Protein AF-A0AAP8N5G3-F1 (afdb_monomer)

Structure (mmCIF, N/CA/C/O backbone):
data_AF-A0AAP8N5G3-F1
#
_entry.id   AF-A0AAP8N5G3-F1
#
loop_
_atom_site.group_PDB
_atom_site.id
_atom_site.type_symbol
_atom_site.label_atom_id
_atom_site.label_alt_id
_atom_site.label_comp_id
_atom_site.label_asym_id
_atom_site.label_entity_id
_atom_site.label_seq_id
_atom_site.pdbx_PDB_ins_code
_atom_site.Cartn_x
_atom_site.Cartn_y
_atom_site.Cartn_z
_atom_site.occupancy
_atom_site.B_iso_or_equiv
_atom_site.auth_seq_id
_atom_site.auth_comp_id
_atom_site.auth_asym_id
_atom_site.auth_atom_id
_atom_site.pdbx_PDB_model_num
ATOM 1 N N . MET A 1 1 ? 20.382 -18.258 -16.425 1.00 57.03 1 MET A N 1
ATOM 2 C CA . MET A 1 1 ? 19.871 -17.532 -17.611 1.00 57.03 1 MET A CA 1
ATOM 3 C C . MET A 1 1 ? 18.345 -17.419 -17.614 1.00 57.03 1 MET A C 1
ATOM 5 O O . MET A 1 1 ? 17.845 -16.425 -18.106 1.00 57.03 1 MET A O 1
ATOM 9 N N . GLU A 1 2 ? 17.600 -18.352 -17.012 1.00 60.75 2 GLU A N 1
ATOM 10 C CA . GLU A 1 2 ? 16.122 -18.305 -16.947 1.00 60.75 2 GLU A CA 1
ATOM 11 C C . GLU A 1 2 ? 15.522 -17.170 -16.092 1.00 60.75 2 GLU A C 1
ATOM 13 O O . GLU A 1 2 ? 14.391 -16.752 -16.330 1.00 60.75 2 GLU A O 1
ATOM 18 N N . ASN A 1 3 ? 16.250 -16.671 -15.087 1.00 65.50 3 ASN A N 1
ATOM 19 C CA . ASN A 1 3 ? 15.707 -15.704 -14.124 1.00 65.50 3 ASN A CA 1
ATOM 20 C C . ASN A 1 3 ? 15.581 -14.284 -14.708 1.00 65.50 3 ASN A C 1
ATOM 22 O O . ASN A 1 3 ? 14.627 -13.571 -14.419 1.00 65.50 3 ASN A O 1
ATOM 26 N N . THR A 1 4 ? 16.506 -13.906 -15.591 1.00 66.44 4 THR A N 1
ATOM 27 C CA . THR A 1 4 ? 16.599 -12.558 -16.170 1.00 66.44 4 THR A CA 1
ATOM 28 C C . THR A 1 4 ? 15.460 -12.253 -17.151 1.00 66.44 4 THR A C 1
ATOM 30 O O . THR A 1 4 ? 14.993 -11.122 -17.233 1.00 66.44 4 THR A O 1
ATOM 33 N N . GLU A 1 5 ? 14.965 -13.266 -17.870 1.00 70.31 5 GLU A N 1
ATOM 34 C CA . GLU A 1 5 ? 13.801 -13.124 -18.760 1.00 70.31 5 GLU A CA 1
ATOM 35 C C . GLU A 1 5 ? 12.493 -12.951 -17.969 1.00 70.31 5 GLU A C 1
ATOM 37 O O . GLU A 1 5 ? 11.623 -12.182 -18.373 1.00 70.31 5 GLU A O 1
ATOM 42 N N . LYS A 1 6 ? 12.355 -13.608 -16.807 1.00 70.56 6 LYS A N 1
ATOM 43 C CA . LYS A 1 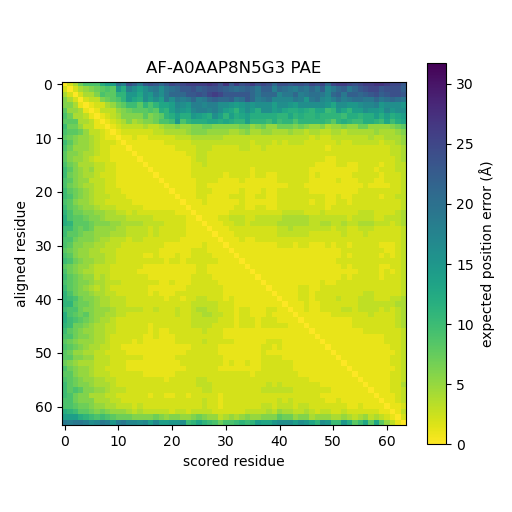6 ? 11.172 -13.462 -15.939 1.00 70.56 6 LYS A CA 1
ATOM 44 C C . LYS A 1 6 ? 11.088 -12.072 -15.309 1.00 70.56 6 LYS A C 1
ATOM 46 O O . LYS A 1 6 ? 10.002 -11.503 -15.235 1.00 70.56 6 LYS A O 1
ATOM 51 N N . GLU A 1 7 ? 12.224 -11.503 -14.911 1.00 76.75 7 GLU A N 1
ATOM 52 C CA . GLU A 1 7 ? 12.298 -10.141 -14.365 1.00 76.75 7 GLU A CA 1
ATOM 53 C C . GLU A 1 7 ? 11.800 -9.085 -15.365 1.00 76.75 7 GLU A C 1
ATOM 55 O O . GLU A 1 7 ? 11.148 -8.123 -14.963 1.00 76.75 7 GLU A O 1
ATOM 60 N N . LYS A 1 8 ? 12.012 -9.297 -16.672 1.00 83.38 8 LYS A N 1
ATOM 61 C CA . LYS A 1 8 ? 11.581 -8.376 -17.737 1.00 83.38 8 LYS A CA 1
ATOM 62 C C . LYS A 1 8 ? 10.060 -8.202 -17.826 1.00 83.38 8 LYS A C 1
ATOM 64 O O . LYS A 1 8 ? 9.596 -7.134 -18.218 1.00 83.38 8 LYS A O 1
ATOM 69 N N . TYR A 1 9 ? 9.288 -9.227 -17.466 1.00 88.44 9 TYR A N 1
ATOM 70 C CA . TYR A 1 9 ? 7.820 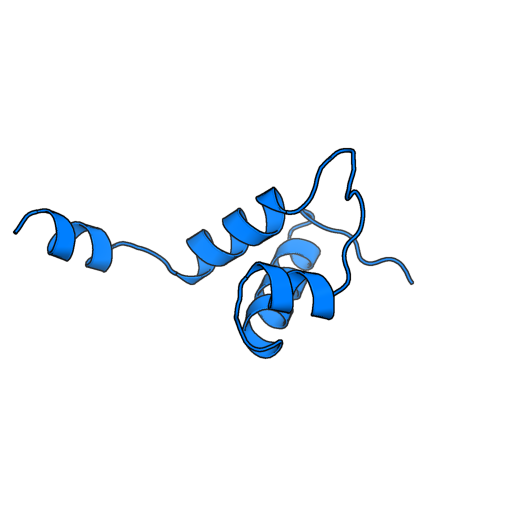-9.184 -17.475 1.00 88.44 9 TYR A CA 1
ATOM 71 C C . TYR A 1 9 ? 7.218 -8.854 -16.102 1.00 88.44 9 TYR A C 1
ATOM 73 O O . TYR A 1 9 ? 5.996 -8.792 -15.965 1.00 88.44 9 TYR A O 1
ATOM 81 N N . SER A 1 10 ? 8.052 -8.627 -15.083 1.00 90.25 10 SER A N 1
ATOM 82 C CA . SER A 1 10 ? 7.576 -8.270 -13.750 1.00 90.25 10 SER A CA 1
ATOM 83 C C . SER A 1 10 ? 7.150 -6.805 -13.695 1.00 90.25 10 SER A C 1
ATOM 85 O O . SER A 1 10 ? 7.941 -5.885 -13.906 1.00 90.25 10 SER A O 1
ATOM 87 N N . ALA A 1 11 ? 5.883 -6.572 -13.360 1.00 94.12 11 ALA A N 1
ATOM 88 C CA . ALA A 1 11 ? 5.376 -5.235 -13.092 1.00 94.12 11 ALA A CA 1
ATOM 89 C C . ALA A 1 11 ? 5.617 -4.871 -11.620 1.00 94.12 11 ALA A C 1
ATOM 91 O O . ALA A 1 11 ? 4.842 -5.248 -10.741 1.00 94.12 11 ALA A O 1
ATOM 92 N N . ASN A 1 12 ? 6.658 -4.080 -11.345 1.00 91.88 12 ASN A N 1
ATOM 93 C CA . ASN A 1 12 ? 7.008 -3.662 -9.978 1.00 91.88 12 ASN A CA 1
ATOM 94 C C . ASN A 1 12 ? 5.860 -2.951 -9.237 1.00 91.88 12 ASN A C 1
ATOM 96 O O . ASN A 1 12 ? 5.747 -3.067 -8.020 1.00 91.88 12 ASN A O 1
ATOM 100 N N . SER A 1 13 ? 4.988 -2.235 -9.952 1.00 93.62 13 SER A N 1
ATOM 101 C CA . SER A 1 13 ? 3.794 -1.611 -9.369 1.00 93.62 13 SER A CA 1
ATOM 102 C C . SER A 1 13 ? 2.762 -2.635 -8.898 1.00 93.62 13 SER A C 1
ATOM 104 O O . SER A 1 13 ? 2.170 -2.445 -7.839 1.00 93.62 13 SER A O 1
ATOM 106 N N . LEU A 1 14 ? 2.565 -3.722 -9.651 1.00 95.69 14 LEU A N 1
ATOM 107 C CA . LEU A 1 14 ? 1.673 -4.813 -9.262 1.00 95.69 14 LEU A CA 1
ATOM 108 C C . LEU A 1 14 ? 2.245 -5.569 -8.063 1.00 95.69 14 LEU A C 1
ATOM 110 O O . LEU A 1 14 ? 1.525 -5.800 -7.097 1.00 95.69 14 LEU A O 1
ATOM 114 N N . VAL A 1 15 ? 3.544 -5.889 -8.095 1.00 95.88 15 VAL A N 1
ATOM 115 C CA . VAL A 1 15 ? 4.239 -6.513 -6.958 1.00 95.88 15 VAL A CA 1
ATOM 116 C C . VAL A 1 15 ? 4.080 -5.647 -5.710 1.00 95.88 15 VAL A C 1
ATOM 118 O O . VAL A 1 15 ? 3.601 -6.133 -4.693 1.00 95.88 15 VAL A O 1
ATOM 121 N N . GLY A 1 16 ? 4.384 -4.349 -5.800 1.00 96.31 16 GLY A N 1
ATOM 122 C CA . GLY A 1 16 ? 4.242 -3.424 -4.675 1.00 96.31 16 GLY A CA 1
ATOM 123 C C . GLY A 1 16 ? 2.805 -3.306 -4.161 1.00 96.31 16 GLY A C 1
ATOM 124 O O . GLY A 1 16 ? 2.592 -3.285 -2.954 1.00 96.31 16 GLY A O 1
ATOM 125 N N . GLY A 1 17 ? 1.814 -3.262 -5.056 1.00 97.56 17 GLY A N 1
ATOM 126 C CA . GLY A 1 17 ? 0.401 -3.224 -4.671 1.00 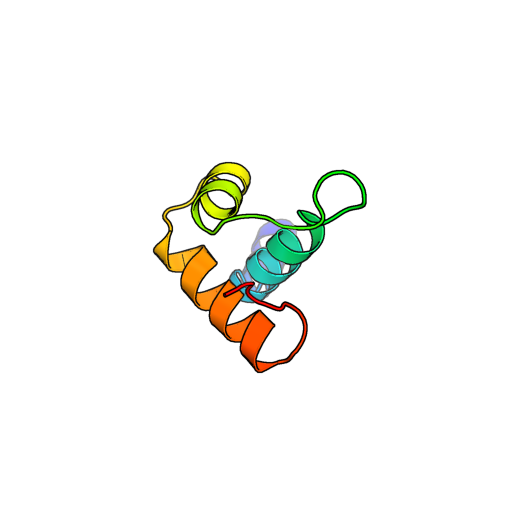97.56 17 GLY A CA 1
ATOM 127 C C . GLY A 1 17 ? -0.042 -4.479 -3.915 1.00 97.56 17 GLY A C 1
ATOM 128 O O . GLY A 1 17 ? -0.696 -4.374 -2.880 1.00 97.56 17 GLY A O 1
ATOM 129 N N . LEU A 1 18 ? 0.361 -5.663 -4.387 1.00 97.94 18 LEU A N 1
ATOM 130 C CA . LEU A 1 18 ? 0.062 -6.930 -3.716 1.00 97.94 18 LEU A CA 1
ATOM 131 C C . LEU A 1 18 ? 0.802 -7.063 -2.380 1.00 97.94 18 LEU A C 1
ATOM 133 O O . LEU A 1 18 ? 0.224 -7.567 -1.421 1.00 97.94 18 LEU A O 1
ATOM 137 N N . GLU A 1 19 ? 2.048 -6.593 -2.292 1.00 97.94 19 GLU A N 1
ATOM 138 C 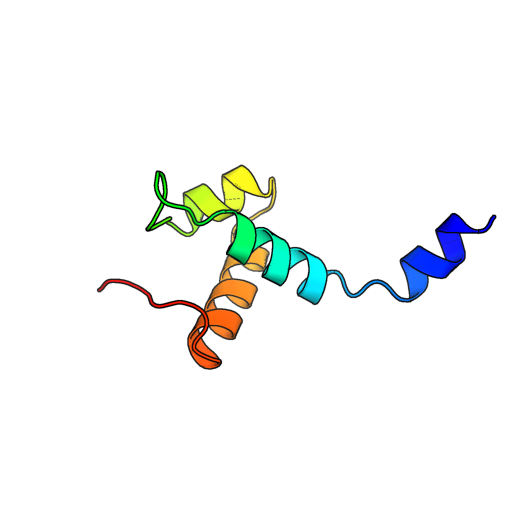CA . GLU A 1 19 ? 2.786 -6.555 -1.026 1.00 97.94 19 GLU A CA 1
ATOM 139 C C . GLU A 1 19 ? 2.093 -5.653 -0.001 1.00 97.94 19 GLU A C 1
ATOM 141 O O . GLU A 1 19 ? 1.959 -6.061 1.146 1.00 97.94 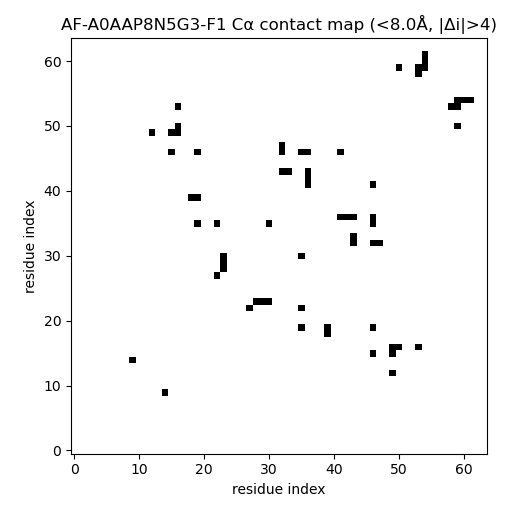19 GLU A O 1
ATOM 146 N N . ILE A 1 20 ? 1.559 -4.491 -0.404 1.00 98.00 20 ILE A N 1
ATOM 147 C CA . ILE A 1 20 ? 0.758 -3.630 0.485 1.00 98.00 20 ILE A CA 1
ATOM 148 C C . ILE A 1 20 ? -0.458 -4.380 1.034 1.00 98.00 20 ILE A C 1
ATOM 150 O O . ILE A 1 20 ? -0.676 -4.347 2.241 1.00 98.00 20 ILE A O 1
ATOM 154 N N . ILE A 1 21 ? -1.222 -5.075 0.184 1.00 97.62 21 ILE A N 1
ATOM 155 C CA . ILE A 1 21 ? -2.415 -5.827 0.615 1.00 97.62 21 ILE A CA 1
ATOM 156 C C . ILE A 1 21 ? -2.048 -6.896 1.655 1.00 97.62 21 ILE A C 1
ATOM 158 O O . ILE A 1 21 ? -2.755 -7.053 2.645 1.00 97.62 21 ILE A O 1
ATOM 162 N N . LYS A 1 22 ? -0.916 -7.590 1.482 1.00 97.62 22 LYS A N 1
ATOM 163 C CA . LYS A 1 22 ? -0.443 -8.618 2.427 1.00 97.62 22 LYS A CA 1
ATOM 164 C C . LYS A 1 22 ? -0.035 -8.075 3.799 1.00 97.62 22 LYS A C 1
ATOM 166 O O . LYS A 1 22 ? 0.098 -8.865 4.731 1.00 97.62 22 LYS A O 1
ATOM 171 N N . LEU A 1 23 ? 0.214 -6.770 3.939 1.00 97.62 23 LEU A N 1
ATOM 172 C CA . LEU A 1 23 ? 0.584 -6.186 5.234 1.00 97.62 23 LEU A CA 1
ATOM 173 C C . LEU A 1 23 ? -0.591 -6.129 6.216 1.00 97.62 23 LEU A C 1
ATOM 175 O O . LEU A 1 23 ? -0.346 -6.024 7.419 1.00 97.62 23 LEU A O 1
ATOM 179 N N . PHE A 1 24 ? -1.826 -6.181 5.714 1.00 97.44 24 PHE A N 1
ATOM 180 C CA . PHE A 1 24 ? -3.042 -6.154 6.519 1.00 97.44 24 PHE A CA 1
ATOM 181 C C . PHE A 1 24 ? -3.428 -7.568 6.954 1.00 97.44 24 PHE A C 1
ATOM 183 O O . PHE A 1 24 ? -3.395 -8.507 6.158 1.00 97.44 24 PHE A O 1
ATOM 190 N N . ASN A 1 25 ? -3.793 -7.724 8.224 1.00 96.50 25 ASN A N 1
ATOM 191 C CA . ASN A 1 25 ? -4.237 -8.990 8.810 1.00 96.50 25 ASN A CA 1
ATOM 192 C C . ASN A 1 25 ? -5.017 -8.736 10.116 1.00 96.50 25 ASN A C 1
ATOM 194 O O . ASN A 1 25 ? -5.282 -7.588 10.463 1.00 96.50 25 ASN A O 1
ATOM 198 N N . GLU A 1 26 ? -5.379 -9.798 10.843 1.00 97.12 26 GLU A N 1
ATOM 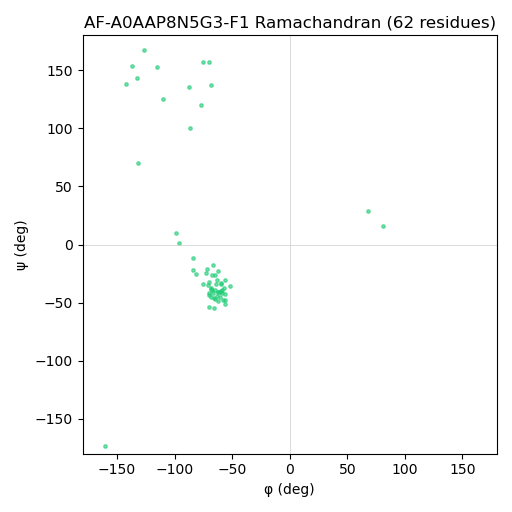199 C CA . GLU A 1 26 ? -6.138 -9.699 12.102 1.00 97.12 26 GLU A CA 1
ATOM 200 C C . GLU A 1 26 ? -5.426 -8.872 13.189 1.00 97.12 26 GLU A C 1
ATOM 202 O O . GLU A 1 26 ? -6.082 -8.161 13.946 1.00 97.12 26 GLU A O 1
ATOM 207 N N . GLU A 1 27 ? -4.092 -8.914 13.252 1.00 96.31 27 GLU A N 1
ATOM 208 C CA . GLU A 1 27 ? -3.292 -8.134 14.210 1.00 96.31 27 GLU A CA 1
ATOM 209 C C . GLU A 1 27 ? -3.071 -6.683 13.749 1.00 96.31 27 GLU A C 1
ATOM 211 O O . GLU A 1 27 ? -2.823 -5.784 14.558 1.00 96.31 27 GLU A O 1
ATOM 216 N N . HIS A 1 28 ? -3.132 -6.444 12.438 1.00 95.25 28 HIS A N 1
ATOM 217 C CA . HIS A 1 28 ? -2.877 -5.158 11.796 1.00 95.25 28 HIS A CA 1
ATOM 218 C C . HIS A 1 28 ? -3.993 -4.809 10.795 1.00 95.25 28 HIS A C 1
ATOM 220 O O . HIS A 1 28 ? -3.752 -4.813 9.583 1.00 95.25 28 HIS A O 1
ATOM 226 N N . PRO A 1 29 ? -5.214 -4.497 11.273 1.00 96.00 29 PRO A N 1
ATOM 227 C CA . PRO A 1 29 ? -6.339 -4.170 10.396 1.00 96.00 29 PRO A CA 1
ATOM 228 C C . PRO A 1 29 ? -6.206 -2.786 9.741 1.00 96.00 29 PRO A C 1
ATOM 230 O O . PRO A 1 29 ? -6.747 -2.570 8.661 1.00 96.00 29 PRO A O 1
ATOM 233 N N . SER A 1 30 ? -5.446 -1.876 10.359 1.00 97.19 30 SER A N 1
ATOM 234 C CA . SER A 1 30 ? -5.178 -0.526 9.856 1.00 97.19 30 SER A CA 1
ATOM 235 C C . SER A 1 30 ? -3.684 -0.225 9.944 1.00 97.19 30 SER A C 1
ATOM 237 O O . SER A 1 30 ? -3.010 -0.628 10.893 1.00 97.19 30 SER A O 1
ATOM 239 N N . LEU A 1 31 ? -3.159 0.496 8.952 1.00 98.00 31 LEU A N 1
ATOM 240 C CA . LEU A 1 31 ? -1.755 0.894 8.875 1.00 98.00 31 LEU A CA 1
ATOM 241 C C . LEU A 1 31 ? -1.642 2.310 8.310 1.00 98.00 31 LEU A C 1
ATOM 243 O O . LEU A 1 31 ? -2.284 2.656 7.320 1.00 98.00 31 LEU A O 1
ATOM 247 N N . SER A 1 32 ? -0.759 3.115 8.891 1.00 97.75 32 SER A N 1
ATOM 248 C CA . SER A 1 32 ? -0.403 4.425 8.351 1.00 97.75 32 SER A CA 1
ATOM 249 C C . SER A 1 32 ? 0.524 4.308 7.134 1.00 97.75 32 SER A C 1
ATOM 251 O O . SER A 1 32 ? 1.308 3.365 6.991 1.00 97.75 32 SER A O 1
ATOM 253 N N . LEU A 1 33 ? 0.545 5.348 6.292 1.00 97.69 33 LEU A N 1
ATOM 254 C CA . LEU A 1 33 ? 1.5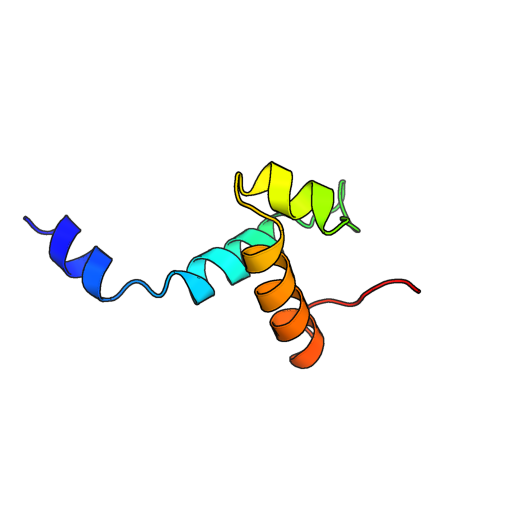07 5.470 5.187 1.00 97.69 33 LEU A CA 1
ATOM 255 C C . LEU A 1 33 ? 2.966 5.293 5.653 1.00 97.69 33 LEU A C 1
ATOM 257 O O . LEU A 1 33 ? 3.794 4.745 4.925 1.00 97.69 33 LEU A O 1
ATOM 261 N N . ALA A 1 34 ? 3.297 5.771 6.857 1.00 98.12 34 ALA A N 1
ATOM 262 C CA . ALA A 1 34 ? 4.642 5.671 7.413 1.00 98.12 34 ALA A CA 1
ATOM 263 C C . ALA A 1 34 ? 5.012 4.227 7.781 1.00 98.12 34 ALA A C 1
ATOM 265 O O . ALA A 1 34 ? 6.131 3.799 7.496 1.00 98.12 34 ALA A O 1
ATOM 266 N N . GLU A 1 35 ? 4.085 3.475 8.376 1.00 98.25 35 GLU A N 1
ATOM 267 C CA . GLU A 1 35 ? 4.290 2.063 8.708 1.00 98.25 35 GLU A CA 1
ATOM 268 C C . GLU A 1 35 ? 4.417 1.209 7.455 1.00 98.25 35 GLU A C 1
ATOM 270 O O . GLU A 1 35 ? 5.312 0.371 7.385 1.00 98.25 35 GLU A O 1
ATOM 275 N N . ILE A 1 36 ? 3.590 1.468 6.440 1.00 98.12 36 ILE A N 1
ATOM 276 C CA . ILE A 1 36 ? 3.659 0.772 5.152 1.00 98.12 36 ILE A CA 1
ATOM 277 C C . ILE A 1 36 ? 5.003 1.049 4.474 1.00 98.12 36 ILE A C 1
ATOM 279 O O . ILE A 1 36 ? 5.698 0.116 4.080 1.00 98.12 36 ILE A O 1
ATOM 283 N N . ALA A 1 37 ? 5.430 2.314 4.400 1.00 98.00 37 ALA A N 1
ATOM 284 C CA . ALA A 1 37 ? 6.731 2.671 3.833 1.00 98.00 37 ALA A CA 1
ATOM 285 C C . ALA A 1 37 ? 7.896 1.999 4.580 1.00 98.00 37 ALA A C 1
ATOM 287 O O . ALA A 1 37 ? 8.816 1.478 3.949 1.00 98.00 37 ALA A O 1
ATOM 288 N N . LYS A 1 38 ? 7.828 1.951 5.919 1.00 98.00 38 LYS A N 1
ATOM 289 C CA . LYS A 1 38 ? 8.820 1.271 6.762 1.00 98.00 38 LYS A CA 1
ATOM 290 C C . LYS A 1 38 ? 8.840 -0.241 6.522 1.00 98.00 38 LYS A C 1
ATOM 292 O O . LYS A 1 38 ? 9.921 -0.793 6.356 1.00 98.00 38 LYS A O 1
ATOM 297 N N . LYS A 1 39 ? 7.676 -0.900 6.486 1.00 97.00 39 LYS A N 1
ATOM 298 C CA . LYS A 1 39 ? 7.549 -2.350 6.242 1.00 97.00 39 LYS A CA 1
ATOM 299 C C . LYS A 1 39 ? 8.039 -2.739 4.841 1.00 97.00 39 LYS A C 1
ATOM 301 O O . LYS A 1 39 ? 8.638 -3.795 4.692 1.00 97.00 39 LYS A O 1
ATOM 306 N N . LEU A 1 40 ? 7.850 -1.870 3.846 1.00 95.94 40 LEU A N 1
ATOM 307 C CA . LEU A 1 40 ? 8.333 -2.077 2.476 1.00 95.94 40 LEU A CA 1
ATOM 308 C C . LEU A 1 40 ? 9.794 -1.650 2.249 1.00 95.94 40 LEU A C 1
ATOM 310 O O . LEU A 1 40 ? 10.351 -1.950 1.198 1.00 95.94 40 LEU A O 1
ATOM 314 N N . GLY A 1 41 ? 10.417 -0.929 3.187 1.00 96.81 41 GLY A N 1
ATOM 315 C CA . GLY A 1 41 ? 11.795 -0.445 3.043 1.00 96.81 41 GLY A CA 1
ATOM 316 C C . GLY A 1 41 ? 11.983 0.624 1.957 1.00 96.81 41 GLY A C 1
ATOM 317 O O . GLY A 1 41 ? 13.059 0.722 1.372 1.00 96.81 41 GLY A O 1
ATOM 318 N N . VAL A 1 42 ? 10.951 1.425 1.668 1.00 95.88 42 VAL A N 1
ATOM 319 C CA . VAL A 1 42 ? 10.960 2.436 0.592 1.00 95.88 42 VAL A CA 1
ATOM 320 C C . VAL A 1 42 ? 10.573 3.828 1.099 1.00 95.88 42 VAL A C 1
ATOM 322 O O . VAL A 1 42 ? 10.051 3.997 2.200 1.00 95.88 42 VAL A O 1
ATOM 325 N N . SER A 1 43 ? 10.803 4.857 0.277 1.00 96.69 43 SER A N 1
ATOM 326 C CA . SER A 1 43 ? 10.304 6.209 0.556 1.00 96.69 43 SER A CA 1
ATOM 327 C C . SER A 1 43 ? 8.779 6.286 0.415 1.00 96.69 43 SER A C 1
ATOM 329 O O . SER A 1 43 ? 8.166 5.502 -0.308 1.00 96.69 43 SER A O 1
ATOM 331 N N . ARG A 1 44 ? 8.147 7.271 1.069 1.00 97.00 44 ARG A N 1
ATOM 332 C CA . ARG A 1 44 ? 6.677 7.411 1.115 1.00 97.00 44 ARG A CA 1
ATOM 333 C C . ARG A 1 44 ? 6.011 7.633 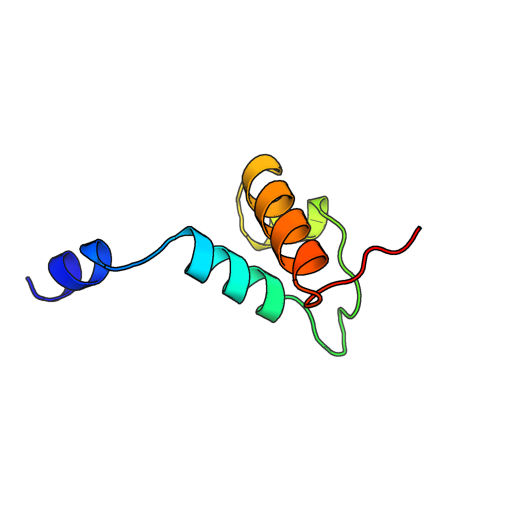-0.249 1.00 97.00 44 ARG A C 1
ATOM 335 O O . ARG A 1 44 ? 4.835 7.318 -0.389 1.00 97.00 44 ARG A O 1
ATOM 342 N N . THR A 1 45 ? 6.730 8.136 -1.253 1.00 97.69 45 THR A N 1
ATOM 343 C CA . THR A 1 45 ? 6.159 8.463 -2.571 1.00 97.69 45 THR A CA 1
ATOM 344 C C . THR A 1 45 ? 5.591 7.237 -3.287 1.00 97.69 45 THR A C 1
ATOM 346 O O . THR A 1 45 ? 4.525 7.321 -3.898 1.00 97.69 45 THR A O 1
ATOM 349 N N . VAL A 1 46 ? 6.283 6.092 -3.218 1.00 95.69 46 VAL A N 1
ATOM 350 C CA . VAL A 1 46 ? 5.838 4.864 -3.898 1.00 95.69 46 VAL A CA 1
ATOM 351 C C . VAL A 1 46 ? 4.583 4.284 -3.231 1.00 95.69 46 VAL A C 1
ATOM 353 O O . VAL A 1 46 ? 3.582 4.144 -3.937 1.00 95.69 46 VAL A O 1
ATOM 356 N N . PRO A 1 47 ? 4.559 4.029 -1.906 1.00 97.50 47 PRO A N 1
ATOM 357 C CA . PRO A 1 47 ? 3.357 3.569 -1.223 1.00 97.50 47 PRO A CA 1
ATOM 358 C C . PRO A 1 47 ? 2.189 4.541 -1.361 1.00 97.50 47 PRO A C 1
ATOM 360 O O . PRO A 1 47 ? 1.082 4.092 -1.607 1.00 97.50 47 PRO A O 1
ATOM 363 N N . TYR A 1 48 ? 2.419 5.858 -1.298 1.00 98.00 48 TYR A N 1
ATOM 364 C CA . TYR A 1 48 ? 1.350 6.850 -1.451 1.00 98.00 48 TYR A CA 1
ATOM 365 C C . TYR A 1 48 ? 0.581 6.689 -2.771 1.00 98.00 48 TYR A C 1
ATOM 367 O O . TYR A 1 48 ? -0.645 6.621 -2.773 1.00 98.00 48 TYR A O 1
ATOM 375 N N . ARG A 1 49 ? 1.291 6.549 -3.899 1.00 98.00 49 ARG A N 1
ATOM 376 C CA . ARG A 1 49 ? 0.657 6.341 -5.214 1.00 98.00 49 ARG A CA 1
ATOM 377 C C . ARG A 1 49 ? -0.107 5.019 -5.306 1.00 98.00 49 ARG A C 1
ATOM 379 O O . ARG A 1 49 ? -1.161 4.961 -5.940 1.00 98.00 49 ARG A O 1
ATOM 386 N N . LEU A 1 50 ? 0.442 3.958 -4.716 1.00 98.19 50 LEU A N 1
ATOM 387 C CA . LEU A 1 50 ? -0.191 2.640 -4.717 1.00 98.19 50 LEU A CA 1
ATOM 388 C C . LEU A 1 50 ? -1.442 2.629 -3.839 1.00 98.19 50 LEU A C 1
ATOM 390 O O . LEU A 1 50 ? -2.472 2.148 -4.290 1.00 98.19 50 LEU A O 1
ATOM 394 N N . LEU A 1 51 ? -1.381 3.225 -2.647 1.00 98.06 51 LEU A N 1
ATOM 395 C CA . LEU A 1 51 ? -2.521 3.372 -1.744 1.00 98.06 51 LEU A CA 1
ATOM 396 C C . LEU A 1 51 ? -3.642 4.189 -2.383 1.00 98.06 51 LEU A C 1
ATOM 398 O O . LEU A 1 51 ? -4.779 3.736 -2.376 1.00 98.06 51 LEU A O 1
ATOM 402 N N . PHE A 1 52 ? -3.318 5.318 -3.022 1.00 98.00 52 PHE A N 1
ATOM 403 C CA . PHE A 1 52 ? -4.300 6.104 -3.775 1.00 98.00 52 PHE A CA 1
ATOM 404 C C . PHE A 1 52 ? -4.996 5.269 -4.858 1.00 98.00 52 PHE A C 1
ATOM 406 O O . PHE A 1 52 ? -6.210 5.345 -5.025 1.00 98.00 52 PHE A O 1
ATOM 413 N N . THR A 1 53 ? -4.233 4.444 -5.584 1.00 98.00 53 THR A N 1
ATOM 414 C CA . THR A 1 53 ? -4.798 3.545 -6.598 1.00 98.00 53 THR A CA 1
ATOM 415 C C . THR A 1 53 ? -5.690 2.498 -5.941 1.00 98.00 53 THR A C 1
ATOM 417 O O . THR A 1 53 ? -6.852 2.394 -6.293 1.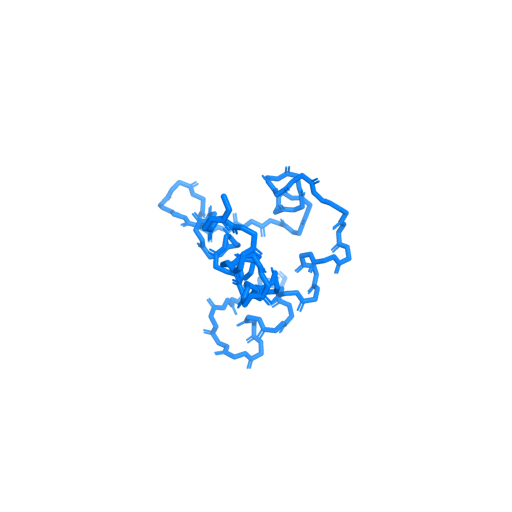00 98.00 53 THR A O 1
ATOM 420 N N . LEU A 1 54 ? -5.185 1.753 -4.956 1.00 98.19 54 LEU A N 1
ATOM 421 C CA . LEU A 1 54 ? -5.933 0.699 -4.266 1.00 98.19 54 LEU A CA 1
ATOM 422 C C . LEU A 1 54 ? -7.230 1.222 -3.638 1.00 98.19 54 LEU A C 1
ATOM 424 O O . LEU A 1 54 ? -8.251 0.544 -3.708 1.00 98.19 54 LEU A O 1
ATOM 428 N N . GLN A 1 55 ? -7.211 2.437 -3.092 1.00 97.88 55 GLN A N 1
ATOM 429 C CA . GLN A 1 55 ? -8.400 3.118 -2.595 1.00 97.88 55 GLN A CA 1
ATOM 430 C C . GLN A 1 55 ? -9.378 3.457 -3.726 1.00 97.88 55 GLN A C 1
ATOM 432 O O . GLN A 1 55 ? -10.568 3.175 -3.607 1.00 97.88 55 GLN A O 1
ATOM 437 N N . SER A 1 56 ? -8.901 4.013 -4.846 1.00 98.00 56 SER A N 1
ATOM 438 C CA . SER A 1 56 ? -9.774 4.397 -5.966 1.00 98.00 56 SER A CA 1
ATOM 439 C C . SER A 1 56 ? -10.461 3.209 -6.645 1.00 98.00 56 SER A C 1
ATOM 441 O O . SER A 1 56 ? -11.552 3.371 -7.187 1.00 98.00 56 SER A O 1
ATOM 443 N N . ILE A 1 57 ? -9.859 2.015 -6.579 1.00 97.75 57 ILE A N 1
ATOM 444 C CA . ILE A 1 57 ? -10.450 0.759 -7.069 1.00 97.75 57 ILE A CA 1
ATOM 445 C C . ILE A 1 57 ? -11.093 -0.094 -5.958 1.00 97.75 57 ILE A C 1
ATOM 447 O O . ILE A 1 57 ? -11.480 -1.230 -6.218 1.00 97.75 57 ILE A O 1
ATOM 451 N N . GLY A 1 58 ? -11.244 0.443 -4.742 1.00 97.44 58 GLY A N 1
ATOM 452 C CA . GLY A 1 58 ? -12.064 -0.148 -3.675 1.00 97.44 58 GLY A CA 1
ATOM 453 C C . GLY A 1 58 ? -11.425 -1.284 -2.872 1.00 97.44 58 GLY A C 1
ATOM 454 O O . GLY A 1 58 ? -12.135 -2.001 -2.174 1.00 97.44 58 GLY A O 1
ATOM 455 N N . TYR A 1 59 ? -10.106 -1.464 -2.947 1.00 97.62 59 TYR A N 1
ATOM 456 C CA . TYR A 1 59 ? -9.391 -2.479 -2.162 1.00 97.62 59 TYR A CA 1
ATOM 457 C C . TYR A 1 59 ? -9.029 -2.008 -0.752 1.00 97.62 59 TYR A C 1
ATOM 459 O O . TYR A 1 59 ? -8.786 -2.841 0.115 1.00 97.62 59 TYR A O 1
ATOM 467 N N . LEU A 1 60 ? -8.956 -0.694 -0.525 1.00 97.06 60 LEU A N 1
ATOM 468 C CA . LEU A 1 60 ? -8.626 -0.094 0.768 1.00 97.06 60 LEU A CA 1
ATOM 469 C C . LEU A 1 60 ? -9.543 1.093 1.057 1.00 97.06 60 LEU A C 1
ATOM 471 O O . LEU A 1 60 ? -10.001 1.778 0.142 1.00 97.06 60 LEU A O 1
ATOM 475 N N . THR A 1 61 ? -9.736 1.377 2.338 1.00 96.38 61 THR A N 1
ATOM 476 C CA . THR A 1 61 ? -10.345 2.612 2.835 1.00 96.38 61 THR A CA 1
ATOM 477 C C . THR A 1 61 ? -9.316 3.396 3.640 1.00 96.38 61 THR A C 1
ATOM 479 O O . THR A 1 61 ? -8.376 2.823 4.190 1.00 96.38 61 THR A O 1
ATOM 482 N N . GLN A 1 62 ? -9.475 4.715 3.682 1.00 95.12 62 GLN A N 1
ATOM 483 C CA . GLN A 1 62 ? -8.705 5.582 4.563 1.00 95.12 62 GLN A CA 1
ATOM 484 C C . GLN A 1 62 ? -9.653 6.105 5.637 1.00 95.12 62 GLN A C 1
ATOM 486 O O . GLN A 1 62 ? -10.693 6.667 5.293 1.00 95.12 62 GLN A O 1
ATOM 491 N N . ASP A 1 63 ? -9.289 5.907 6.900 1.00 89.62 63 ASP A N 1
ATOM 492 C CA . ASP A 1 63 ? -10.002 6.499 8.029 1.00 89.62 63 ASP A CA 1
ATOM 493 C C . ASP A 1 63 ? -9.776 8.025 8.024 1.00 89.62 63 ASP A C 1
ATOM 495 O O . ASP A 1 63 ? -8.658 8.481 7.749 1.00 89.62 63 ASP A O 1
ATOM 499 N N . GLU A 1 64 ? -10.837 8.802 8.269 1.00 69.69 64 GLU A N 1
ATOM 500 C CA . GLU A 1 64 ? -10.782 10.273 8.382 1.00 69.69 64 GLU A CA 1
ATOM 501 C C . GLU A 1 64 ? -10.099 10.748 9.674 1.00 69.69 64 GLU A C 1
ATOM 503 O O . GLU A 1 64 ? -10.340 10.144 10.746 1.00 69.69 64 GLU A O 1
#

Sequence (64 aa):
MENTEKEKYSANSLVGGLEIIKLFNEEHPSLSLAEIAKKLGVSRTVPYRLLFTLQSIGYLTQDE

Secondary structure (DSSP, 8-state):
-HHHHHHHT--HHHHHHHHHHHT-SSS-S---HHHHHHHHTS-THHHHHHHHHHHHTTS-----

pLDDT: mean 92.72, std 10.22, range [57.03, 98.25]

Radius of gyration: 13.41 Å; Cα contacts (8 Å, |Δi|>4): 33; chains: 1; bounding box: 32×29×33 Å

Nearest PDB structures (foldseek):
  2g7u-assembly1_A  TM=9.101E-01  e=1.911E-03  Rhodococcus jostii RHA1
  5whm-assembly2_D  TM=9.483E-01  e=5.071E-03  Brucella abortus
  5whm-assembly1_A  TM=9.629E-01  e=1.436E-02  Brucella abortus
  2ia2-assembly3_D  TM=9.588E-01  e=1.746E-02  Rhodococcus jostii RHA1
  3r4k-assembly2_D  TM=9.781E-01  e=5.632E-02  Ruegeria sp. TM1040

Foldseek 3Di:
DVVVVVVVPDDVLVVLLVVLLVVDDPVDPDDDLVRSCVVVVHDSPSSVVSVVVCVVVPNDDDDD

Solvent-accessible surface area (backbone atoms only — not comparable to full-atom values): 4048 Å² total; per-residue (Å²): 122,74,65,66,63,55,56,74,74,56,55,66,68,58,53,51,47,54,54,57,59,66,67,49,45,94,93,34,79,73,79,53,70,66,56,51,15,59,76,70,74,50,64,56,70,61,51,51,56,44,49,54,49,38,35,76,74,67,77,45,85,79,86,132

Mean predicted aligned error: 4.16 Å